Protein AF-A0AAE9HZ32-F1 (afdb_monomer)

Structure (mmCIF, N/CA/C/O backbone):
data_AF-A0AAE9HZ32-F1
#
_entry.id   AF-A0AAE9HZ32-F1
#
loop_
_atom_site.group_PDB
_atom_site.id
_atom_site.type_symbol
_atom_site.label_atom_id
_atom_site.label_alt_id
_atom_site.label_comp_id
_atom_site.label_asym_id
_atom_site.label_entity_id
_atom_site.label_seq_id
_atom_site.pdbx_PDB_ins_code
_atom_site.Cartn_x
_atom_site.Cartn_y
_atom_site.Cartn_z
_atom_site.occupancy
_atom_site.B_iso_or_equiv
_atom_site.auth_seq_id
_atom_site.auth_comp_id
_atom_site.auth_asym_id
_atom_site.auth_atom_id
_atom_site.pdbx_PDB_model_num
ATOM 1 N N . MET A 1 1 ? -18.022 -11.384 15.212 1.00 43.41 1 MET A N 1
ATOM 2 C CA . MET A 1 1 ? -16.548 -11.307 15.170 1.00 43.41 1 MET A CA 1
ATOM 3 C C . MET A 1 1 ? -16.223 -10.226 14.158 1.00 43.41 1 MET A C 1
ATOM 5 O O . MET A 1 1 ? -16.641 -10.398 13.023 1.00 43.41 1 MET A O 1
ATOM 9 N N . SER A 1 2 ? -15.633 -9.099 14.576 1.00 53.28 2 SER A N 1
ATOM 10 C CA . SER A 1 2 ? -15.138 -8.086 13.627 1.00 53.28 2 SER A CA 1
ATOM 11 C C . SER A 1 2 ? -13.941 -8.696 12.901 1.00 53.28 2 SER A C 1
ATOM 13 O O . SER A 1 2 ? -13.086 -9.323 13.534 1.00 53.28 2 SER A O 1
ATOM 15 N N . ASN A 1 3 ? -13.953 -8.625 11.575 1.00 69.81 3 ASN A N 1
ATOM 16 C CA . ASN A 1 3 ? -12.847 -9.086 10.764 1.00 69.81 3 ASN A CA 1
ATOM 17 C C . ASN A 1 3 ? -11.819 -7.952 10.756 1.00 69.81 3 ASN A C 1
ATOM 19 O O . ASN A 1 3 ? -12.140 -6.848 10.334 1.00 69.81 3 ASN A O 1
ATOM 23 N N . LEU A 1 4 ? -10.586 -8.205 11.203 1.00 71.00 4 LEU A N 1
ATOM 24 C CA . LEU A 1 4 ? -9.511 -7.195 11.246 1.00 71.00 4 LEU A CA 1
ATOM 25 C C . LEU A 1 4 ? -9.318 -6.483 9.887 1.00 71.00 4 LEU A C 1
ATOM 27 O O . LEU A 1 4 ? -8.843 -5.355 9.816 1.00 71.00 4 LEU A O 1
ATOM 31 N N . LEU A 1 5 ? -9.679 -7.153 8.792 1.00 78.00 5 LEU A N 1
ATOM 32 C CA . LEU A 1 5 ? -9.573 -6.634 7.431 1.00 78.00 5 LEU A CA 1
ATOM 33 C C . LEU A 1 5 ? -10.698 -5.669 7.035 1.00 78.00 5 LEU A C 1
ATOM 35 O O . LEU A 1 5 ? -10.491 -4.905 6.097 1.00 78.00 5 LEU A O 1
ATOM 39 N N . ASP A 1 6 ? -11.837 -5.681 7.731 1.00 81.56 6 ASP A N 1
ATOM 40 C CA . ASP A 1 6 ? -12.978 -4.810 7.415 1.00 81.56 6 ASP A CA 1
ATOM 41 C C . ASP A 1 6 ? -12.707 -3.359 7.846 1.00 81.56 6 ASP A C 1
ATOM 43 O O . ASP A 1 6 ? -13.131 -2.429 7.167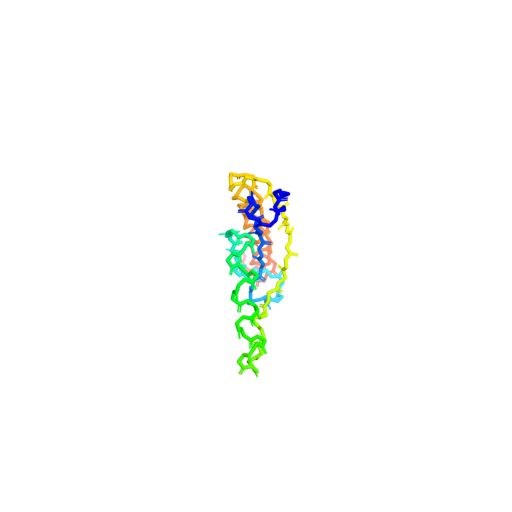 1.00 81.56 6 ASP A O 1
ATOM 47 N N . ASP A 1 7 ? -11.932 -3.174 8.922 1.00 88.25 7 ASP A N 1
ATOM 48 C CA . ASP A 1 7 ? -11.643 -1.865 9.524 1.00 88.25 7 ASP A CA 1
ATOM 49 C C . ASP A 1 7 ? -10.161 -1.449 9.397 1.00 88.25 7 ASP A C 1
ATOM 51 O O . ASP A 1 7 ? -9.713 -0.526 10.074 1.00 88.25 7 ASP A O 1
ATOM 55 N N . SER A 1 8 ? -9.368 -2.122 8.556 1.00 95.75 8 SER A N 1
ATOM 56 C CA . SER A 1 8 ? -7.942 -1.802 8.381 1.00 95.75 8 SER A CA 1
ATOM 57 C C . SER A 1 8 ? -7.609 -1.217 7.015 1.00 95.75 8 SER A C 1
ATOM 59 O O . SER A 1 8 ? -8.337 -1.360 6.033 1.00 95.75 8 SER A O 1
ATOM 61 N N . TRP A 1 9 ? -6.449 -0.573 6.969 1.00 97.62 9 TRP A N 1
ATOM 62 C CA . TRP A 1 9 ? -5.887 0.106 5.817 1.00 97.62 9 TRP A CA 1
ATOM 63 C C . TRP A 1 9 ? -4.532 -0.485 5.470 1.00 97.62 9 TRP A C 1
ATOM 65 O O . TRP A 1 9 ? -3.685 -0.689 6.341 1.00 97.62 9 TRP A O 1
ATOM 75 N N . VAL A 1 10 ? -4.305 -0.719 4.186 1.00 97.25 10 VAL A N 1
ATOM 76 C CA . VAL A 1 10 ? -3.050 -1.247 3.667 1.00 97.25 10 VAL A CA 1
ATOM 77 C C . VAL A 1 10 ? -2.271 -0.139 2.973 1.00 97.25 10 VAL A C 1
ATOM 79 O O . VAL A 1 10 ? -2.837 0.717 2.292 1.00 97.25 10 VAL A O 1
ATOM 82 N N . VAL A 1 11 ? -0.952 -0.167 3.138 1.00 97.94 11 VAL A N 1
ATOM 83 C CA . VAL A 1 11 ? -0.026 0.617 2.320 1.00 97.94 11 VAL A CA 1
ATOM 84 C C . VAL A 1 11 ? 0.748 -0.355 1.451 1.00 97.94 11 VAL A C 1
ATOM 86 O O . VAL A 1 11 ? 1.375 -1.286 1.967 1.00 97.94 11 VAL A O 1
ATOM 89 N N . ALA A 1 12 ? 0.721 -0.144 0.140 1.00 96.81 12 ALA A N 1
ATOM 90 C CA . ALA A 1 12 ? 1.424 -0.985 -0.816 1.00 96.81 12 ALA A CA 1
ATOM 91 C C . ALA A 1 12 ? 2.278 -0.149 -1.774 1.00 96.81 12 ALA A C 1
ATOM 93 O O . ALA A 1 12 ? 2.025 1.036 -2.001 1.00 96.81 12 ALA A O 1
ATOM 94 N N . ILE A 1 13 ? 3.316 -0.780 -2.320 1.00 95.62 13 ILE A N 1
ATOM 95 C CA . ILE A 1 13 ? 4.147 -0.216 -3.383 1.00 95.62 13 ILE A CA 1
ATOM 96 C C . ILE A 1 13 ? 3.959 -1.007 -4.673 1.00 95.62 13 ILE A C 1
ATOM 98 O O . ILE A 1 13 ? 3.988 -2.235 -4.644 1.00 95.62 13 ILE A O 1
ATOM 102 N N . SER A 1 14 ? 3.808 -0.318 -5.800 1.00 94.38 14 SER A N 1
ATOM 103 C CA . SER A 1 14 ? 3.720 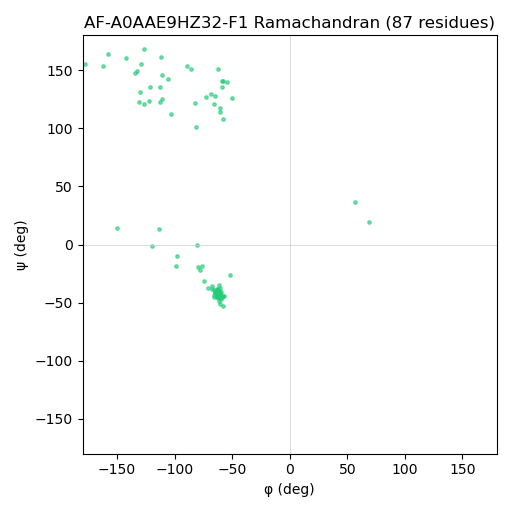-0.929 -7.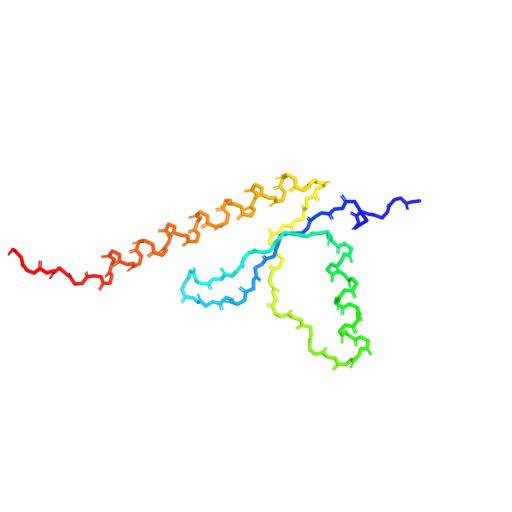133 1.00 94.38 14 SER A CA 1
ATOM 104 C C . SER A 1 14 ? 4.745 -0.321 -8.088 1.00 94.38 14 SER A C 1
ATOM 106 O O . SER A 1 14 ? 5.376 0.698 -7.786 1.00 94.38 14 SER A O 1
ATOM 108 N N . ASP A 1 15 ? 4.925 -0.966 -9.243 1.00 91.94 15 ASP A N 1
ATOM 109 C CA . ASP A 1 15 ? 5.765 -0.471 -10.343 1.00 91.94 15 ASP A CA 1
ATOM 110 C C . ASP A 1 15 ? 7.217 -0.191 -9.929 1.00 91.94 15 ASP A C 1
ATOM 112 O O . ASP A 1 15 ? 7.841 0.771 -10.384 1.00 91.94 15 ASP A O 1
ATOM 116 N N . TYR A 1 16 ? 7.753 -1.027 -9.032 1.00 89.31 16 TYR A N 1
ATOM 117 C CA . TYR A 1 16 ? 9.096 -0.846 -8.497 1.00 89.31 16 TYR A CA 1
ATOM 118 C C . TYR A 1 16 ? 10.171 -1.015 -9.575 1.00 89.31 16 TYR A C 1
ATOM 120 O O . TYR A 1 16 ? 10.337 -2.079 -10.170 1.00 89.31 16 TYR A O 1
ATOM 128 N N . GLN A 1 17 ? 10.948 0.043 -9.767 1.00 86.62 17 GLN A N 1
ATOM 129 C CA . GLN A 1 17 ? 12.147 0.112 -10.581 1.00 86.62 17 GLN A CA 1
ATOM 130 C C . GLN A 1 17 ? 13.272 0.673 -9.710 1.00 86.62 17 GLN A C 1
ATOM 132 O O . GLN A 1 17 ? 13.187 1.774 -9.154 1.00 86.62 17 GLN A O 1
ATOM 137 N N . SER A 1 18 ? 14.330 -0.125 -9.576 1.00 79.44 18 SER A N 1
ATOM 138 C CA . SER A 1 18 ? 15.486 0.226 -8.759 1.00 79.44 18 SER A CA 1
ATOM 139 C C . SER A 1 18 ? 16.125 1.543 -9.233 1.00 79.44 18 SER A C 1
ATOM 141 O O . SER A 1 18 ? 16.234 1.754 -10.443 1.00 79.44 18 SER A O 1
ATOM 143 N N . PRO A 1 19 ? 16.586 2.407 -8.310 1.00 78.19 19 PRO A N 1
ATOM 144 C CA . PRO A 1 19 ? 16.579 2.220 -6.852 1.00 78.19 19 PRO A CA 1
ATOM 145 C C . PRO A 1 19 ? 15.413 2.911 -6.124 1.00 78.19 19 PRO A C 1
ATOM 147 O O . PRO A 1 19 ? 15.221 2.675 -4.928 1.00 78.19 19 PRO A O 1
ATOM 150 N N . SER A 1 20 ? 14.650 3.768 -6.804 1.00 81.75 20 SER A N 1
ATOM 151 C CA . SER A 1 20 ? 13.741 4.724 -6.152 1.00 81.75 20 SER A CA 1
ATOM 152 C C . SER A 1 20 ? 12.499 5.085 -6.973 1.00 81.75 20 SER A C 1
ATOM 154 O O . SER A 1 20 ? 11.797 6.029 -6.627 1.00 81.75 20 SER A O 1
ATOM 156 N N . ARG A 1 21 ? 12.161 4.355 -8.040 1.00 87.69 21 ARG A N 1
ATOM 157 C CA . ARG A 1 21 ? 10.929 4.617 -8.796 1.00 87.69 21 ARG A CA 1
ATOM 158 C C . ARG A 1 21 ? 9.874 3.580 -8.437 1.00 87.69 21 ARG A C 1
ATOM 160 O O . ARG A 1 21 ? 10.038 2.412 -8.735 1.00 87.69 21 ARG A O 1
ATOM 167 N N . PHE A 1 22 ? 8.812 4.009 -7.767 1.00 93.00 22 PHE A N 1
ATOM 168 C CA . PHE A 1 22 ? 7.658 3.177 -7.412 1.00 93.00 22 PHE A CA 1
ATOM 169 C C . PHE A 1 22 ? 6.464 4.066 -7.055 1.00 93.00 22 PHE A C 1
ATOM 171 O O . PHE A 1 22 ? 6.648 5.209 -6.611 1.00 93.00 22 PHE A O 1
ATOM 178 N N . ALA A 1 23 ? 5.249 3.551 -7.228 1.00 93.69 23 ALA A N 1
ATOM 179 C CA . ALA A 1 23 ? 4.029 4.179 -6.732 1.00 93.69 23 ALA A CA 1
ATOM 180 C C . ALA A 1 23 ? 3.730 3.706 -5.303 1.00 93.69 23 ALA A C 1
ATOM 182 O O . ALA A 1 23 ? 4.161 2.630 -4.899 1.00 93.69 23 ALA A O 1
ATOM 183 N N . VAL A 1 24 ? 3.019 4.532 -4.533 1.00 95.81 24 VAL A N 1
ATOM 184 C CA . VAL A 1 24 ? 2.562 4.209 -3.175 1.00 95.81 24 VAL A CA 1
ATOM 185 C C . VAL A 1 24 ? 1.046 4.335 -3.164 1.00 95.81 24 VAL A C 1
ATOM 187 O O . VAL A 1 24 ? 0.533 5.406 -3.491 1.00 95.81 24 VAL A O 1
ATOM 190 N N . SER A 1 25 ? 0.348 3.271 -2.787 1.00 96.25 25 SER A N 1
ATOM 191 C CA . SER A 1 25 ? -1.103 3.252 -2.608 1.00 96.25 25 SER A CA 1
ATOM 192 C C . SER A 1 25 ? -1.460 3.112 -1.130 1.00 96.25 25 SER A C 1
ATOM 194 O O . SER A 1 25 ? -0.743 2.471 -0.361 1.00 96.25 25 SER A O 1
ATOM 196 N N . VAL A 1 26 ? -2.567 3.745 -0.744 1.00 97.75 26 VAL A N 1
ATOM 197 C CA . VAL A 1 26 ? -3.196 3.615 0.574 1.00 97.75 26 VAL A CA 1
ATOM 198 C C . VAL A 1 26 ? -4.671 3.352 0.339 1.00 97.75 26 VAL A C 1
ATOM 200 O O . VAL A 1 26 ? -5.322 4.146 -0.341 1.00 97.75 26 VAL A O 1
ATOM 203 N N . GLU A 1 27 ? -5.184 2.247 0.861 1.00 96.50 27 GLU A N 1
ATOM 204 C CA . GLU A 1 27 ? -6.564 1.826 0.613 1.00 96.50 27 GLU A CA 1
ATOM 205 C C . GLU A 1 27 ? -7.092 0.884 1.700 1.00 96.50 27 GLU A C 1
ATOM 207 O O . GLU A 1 27 ? -6.289 0.327 2.456 1.00 96.50 27 GLU A O 1
ATOM 212 N N . PRO A 1 28 ? -8.418 0.680 1.795 1.00 96.56 28 PRO A N 1
ATOM 213 C CA . PRO A 1 28 ? -8.985 -0.313 2.696 1.00 96.56 28 PRO A CA 1
ATOM 214 C C . PRO A 1 28 ? -8.464 -1.718 2.374 1.00 96.56 28 PRO A C 1
ATOM 216 O O . PRO A 1 28 ? -8.430 -2.145 1.215 1.00 96.56 28 PRO A O 1
ATOM 219 N N . SER A 1 29 ? -8.084 -2.468 3.406 1.00 95.31 29 SER A N 1
ATOM 220 C CA . SER A 1 29 ? -7.553 -3.828 3.264 1.00 95.31 29 SER A CA 1
ATOM 221 C C . SER A 1 29 ? -8.558 -4.766 2.601 1.00 95.31 29 SER A C 1
ATOM 223 O O . SER A 1 29 ? -8.177 -5.613 1.787 1.00 95.31 29 SER A O 1
ATOM 225 N N . PHE A 1 30 ? -9.845 -4.600 2.921 1.00 94.25 30 PHE A N 1
ATOM 226 C CA . PHE A 1 30 ? -10.922 -5.382 2.328 1.00 94.25 30 PHE A CA 1
ATOM 227 C C . PHE A 1 30 ? -11.024 -5.170 0.813 1.00 94.25 30 PHE A C 1
ATOM 229 O O . PHE A 1 30 ? -11.142 -6.145 0.074 1.00 94.25 30 PHE A O 1
ATOM 236 N N . ASP A 1 31 ? -10.885 -3.934 0.331 1.00 93.38 31 ASP A N 1
ATOM 237 C CA . ASP A 1 31 ? -10.944 -3.625 -1.102 1.00 93.38 31 ASP A CA 1
ATOM 238 C C . ASP A 1 31 ? -9.777 -4.267 -1.861 1.00 93.38 31 ASP A C 1
ATOM 240 O O . ASP A 1 31 ? -9.963 -4.838 -2.940 1.00 93.38 31 ASP A O 1
ATOM 244 N N . MET A 1 32 ? -8.570 -4.233 -1.282 1.00 92.94 32 MET A N 1
ATOM 245 C CA . MET A 1 32 ? -7.416 -4.930 -1.854 1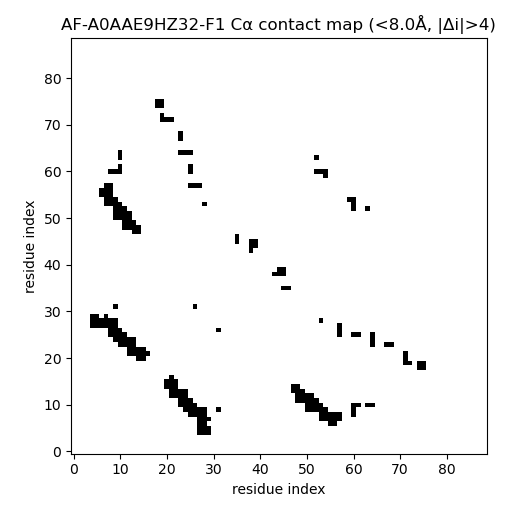.00 92.94 32 MET A CA 1
ATOM 246 C C . MET A 1 32 ? -7.643 -6.443 -1.902 1.00 92.94 32 MET A C 1
ATOM 248 O O . MET A 1 32 ? -7.405 -7.071 -2.936 1.00 92.94 32 MET A O 1
ATOM 252 N N . LEU A 1 33 ? -8.158 -7.029 -0.817 1.00 91.94 33 LEU A N 1
ATOM 253 C CA . LEU A 1 33 ? -8.470 -8.454 -0.764 1.00 91.94 33 LEU A CA 1
ATOM 254 C C . LEU A 1 33 ? -9.522 -8.843 -1.811 1.00 91.94 33 LEU A C 1
ATOM 256 O O . LEU A 1 33 ? -9.321 -9.824 -2.525 1.00 91.94 33 LEU A O 1
ATOM 260 N N . GLN A 1 34 ? -10.605 -8.075 -1.938 1.00 92.25 34 GLN A N 1
ATOM 261 C CA . GLN A 1 34 ? -11.665 -8.323 -2.916 1.00 92.25 34 GLN A CA 1
ATOM 262 C C . GLN A 1 34 ? -11.128 -8.302 -4.348 1.00 92.25 34 GLN A C 1
ATOM 264 O O . GLN A 1 34 ? -11.383 -9.233 -5.111 1.00 92.25 34 GLN A O 1
ATOM 269 N N . ARG A 1 35 ? -10.316 -7.299 -4.711 1.00 91.12 35 ARG A N 1
ATOM 270 C CA . ARG A 1 35 ? -9.698 -7.248 -6.047 1.00 91.12 35 ARG A CA 1
ATOM 271 C C . ARG A 1 35 ? -8.745 -8.416 -6.299 1.00 91.12 35 ARG A C 1
ATOM 273 O O . ARG A 1 35 ? -8.737 -8.954 -7.403 1.00 91.12 35 ARG A O 1
ATOM 280 N N . ASN A 1 36 ? -7.973 -8.839 -5.298 1.00 91.25 36 ASN A N 1
ATOM 281 C CA . ASN A 1 36 ? -7.091 -10.002 -5.430 1.00 91.25 36 ASN A CA 1
ATOM 282 C C . ASN A 1 36 ? -7.870 -11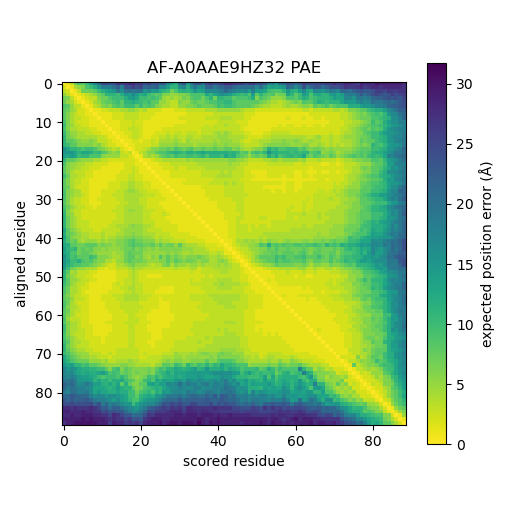.302 -5.628 1.00 91.25 36 ASN A C 1
ATOM 284 O O . ASN A 1 36 ? -7.504 -12.117 -6.472 1.00 91.25 36 ASN A O 1
ATOM 288 N N . LEU A 1 37 ? -8.931 -11.504 -4.841 1.00 91.81 37 LEU A N 1
ATOM 289 C CA . LEU A 1 37 ? -9.791 -12.680 -4.940 1.00 91.81 37 LEU A CA 1
ATOM 290 C C . LEU A 1 37 ? -10.510 -12.726 -6.287 1.00 91.81 37 LEU A C 1
ATOM 292 O O . LEU A 1 37 ? -10.592 -13.800 -6.881 1.00 91.81 37 LEU A O 1
ATOM 296 N N . ALA A 1 38 ? -10.974 -11.579 -6.787 1.00 91.50 38 ALA A N 1
ATOM 297 C CA . ALA A 1 38 ? -11.548 -11.468 -8.123 1.00 91.50 38 ALA A CA 1
ATOM 298 C C . ALA A 1 38 ? -10.521 -11.858 -9.198 1.00 91.50 38 ALA A C 1
ATOM 300 O O . ALA A 1 38 ? -10.783 -12.766 -9.979 1.00 91.50 38 ALA A O 1
ATOM 301 N N . ALA A 1 39 ? -9.312 -11.280 -9.167 1.00 90.38 39 ALA A N 1
ATOM 302 C CA . ALA A 1 39 ? -8.253 -11.615 -10.122 1.00 90.38 39 ALA A CA 1
ATOM 303 C C . ALA A 1 39 ? -7.900 -13.113 -10.108 1.00 90.38 39 ALA A C 1
ATOM 305 O O . ALA A 1 39 ? -7.799 -13.732 -11.164 1.00 90.38 39 ALA A O 1
ATOM 306 N N . LEU A 1 40 ? -7.775 -13.711 -8.918 1.00 90.81 40 LEU A N 1
ATOM 307 C CA . LEU A 1 40 ? -7.532 -15.148 -8.761 1.00 90.81 40 LEU A CA 1
ATOM 308 C C . LEU A 1 40 ? -8.680 -15.998 -9.318 1.00 90.81 40 LEU A C 1
ATOM 310 O O . LEU A 1 40 ? -8.426 -17.001 -9.982 1.00 90.81 40 LEU A O 1
ATOM 314 N N . SER A 1 41 ? -9.927 -15.606 -9.053 1.00 92.69 41 SER A N 1
ATOM 315 C CA . SER A 1 41 ? -11.120 -16.330 -9.513 1.00 92.69 41 SER A CA 1
ATOM 316 C C . SER A 1 41 ? -11.275 -16.272 -11.033 1.00 92.69 41 SER A C 1
ATOM 318 O O . SER A 1 41 ? -11.662 -17.264 -11.647 1.00 92.69 41 SER A O 1
ATOM 320 N N . ASP A 1 42 ? -10.900 -15.146 -11.637 1.00 93.88 42 ASP A N 1
ATOM 321 C CA . ASP A 1 42 ? -10.934 -14.925 -13.085 1.00 93.88 42 ASP A CA 1
ATOM 322 C C . ASP A 1 42 ? -9.725 -15.547 -13.815 1.00 93.88 42 ASP A C 1
ATOM 324 O O . ASP A 1 42 ? -9.614 -15.453 -15.039 1.00 93.88 42 ASP A O 1
ATOM 328 N N . GLY A 1 43 ? -8.798 -16.185 -13.086 1.00 91.12 43 GLY A N 1
ATOM 329 C CA . GLY A 1 43 ? -7.578 -16.770 -13.650 1.00 91.12 43 GLY A CA 1
ATOM 330 C C . GLY A 1 43 ? -6.572 -15.730 -14.155 1.00 91.12 43 GLY A C 1
ATOM 331 O O . GLY A 1 43 ? -5.706 -16.048 -14.973 1.00 91.12 43 GLY A O 1
ATOM 332 N N . LEU A 1 44 ? -6.687 -14.486 -13.689 1.00 88.94 44 LEU A N 1
ATOM 333 C CA . LEU A 1 44 ? -5.780 -13.395 -14.016 1.00 88.94 44 LEU A CA 1
ATOM 334 C C . LEU A 1 44 ? -4.567 -13.410 -13.083 1.00 88.94 44 LEU A C 1
ATOM 336 O O . LEU A 1 44 ? -4.637 -13.811 -11.920 1.00 88.94 44 LEU A O 1
ATOM 340 N N . ALA A 1 45 ? -3.437 -12.922 -13.591 1.00 82.69 45 ALA A N 1
ATOM 341 C CA . ALA A 1 45 ? -2.293 -12.651 -12.735 1.00 82.69 45 ALA A CA 1
ATOM 342 C C . ALA A 1 45 ? -2.665 -11.531 -11.743 1.00 82.69 45 ALA A C 1
ATOM 344 O O . ALA A 1 45 ? -3.143 -10.478 -12.180 1.00 82.69 45 ALA A O 1
ATOM 345 N N . PRO A 1 46 ? -2.461 -11.724 -10.428 1.00 78.00 46 PRO A N 1
ATOM 346 C CA . PRO A 1 46 ? -2.701 -10.664 -9.465 1.00 78.00 46 PRO A CA 1
ATOM 347 C C . PRO A 1 46 ? -1.759 -9.478 -9.737 1.00 78.00 46 PRO A C 1
ATOM 349 O O . PRO A 1 46 ? -0.647 -9.674 -10.244 1.00 78.00 46 PRO A O 1
ATOM 352 N N . PRO A 1 47 ? -2.170 -8.243 -9.403 1.00 78.81 47 PRO A N 1
ATOM 353 C CA . PRO A 1 47 ? -1.321 -7.076 -9.593 1.00 78.81 47 PRO A CA 1
ATOM 354 C C . PRO A 1 47 ? -0.000 -7.219 -8.823 1.00 78.81 47 PRO A C 1
ATOM 356 O O . PRO A 1 47 ? 0.027 -7.707 -7.694 1.00 78.81 47 PRO A O 1
ATOM 359 N N . HIS A 1 48 ? 1.103 -6.777 -9.428 1.00 86.81 48 HIS A N 1
ATOM 360 C CA . HIS A 1 48 ? 2.418 -6.824 -8.793 1.00 86.81 48 HIS A CA 1
ATOM 361 C C . HIS A 1 48 ? 2.581 -5.632 -7.846 1.00 86.81 48 HIS A C 1
ATOM 363 O O . HIS A 1 48 ? 2.877 -4.514 -8.275 1.00 86.81 48 HIS A O 1
ATOM 369 N N . TYR A 1 49 ? 2.418 -5.877 -6.552 1.00 92.75 49 TYR A N 1
ATOM 370 C CA . TYR A 1 49 ? 2.724 -4.913 -5.503 1.00 92.75 49 TYR A CA 1
ATOM 371 C C . TYR A 1 49 ? 3.327 -5.607 -4.281 1.00 92.75 49 TYR A C 1
ATOM 373 O O . TYR A 1 49 ? 3.160 -6.809 -4.072 1.00 92.75 49 TYR A O 1
ATOM 381 N N . THR A 1 50 ? 4.005 -4.825 -3.447 1.00 93.38 50 THR A N 1
ATOM 382 C CA . THR A 1 50 ? 4.511 -5.260 -2.144 1.00 93.38 50 THR A CA 1
ATOM 383 C C . THR A 1 50 ? 3.748 -4.525 -1.056 1.00 93.38 50 THR A C 1
ATOM 385 O O . THR A 1 50 ? 3.751 -3.295 -1.020 1.00 93.38 50 THR A O 1
ATOM 388 N N . VAL A 1 51 ? 3.110 -5.265 -0.150 1.00 94.88 51 VAL A N 1
ATOM 389 C CA . VAL A 1 51 ? 2.506 -4.690 1.058 1.00 94.88 51 VAL A CA 1
ATOM 390 C C . VAL A 1 51 ? 3.613 -4.299 2.027 1.00 94.88 51 VAL A C 1
ATOM 392 O O . VAL A 1 51 ? 4.468 -5.116 2.364 1.00 94.88 51 VAL A O 1
ATOM 395 N N . VAL A 1 52 ? 3.594 -3.048 2.474 1.00 95.44 52 VAL A N 1
ATOM 396 C CA . VAL A 1 52 ? 4.629 -2.455 3.338 1.00 95.44 52 VAL A CA 1
ATOM 397 C C . VAL A 1 52 ? 4.079 -1.972 4.679 1.00 95.44 52 VAL A C 1
ATOM 399 O O . VAL A 1 52 ? 4.839 -1.474 5.507 1.00 95.44 52 VAL A O 1
ATOM 402 N N . GLY A 1 53 ? 2.774 -2.112 4.910 1.00 95.81 53 GLY A N 1
ATOM 403 C CA . GLY A 1 53 ? 2.164 -1.866 6.210 1.00 95.81 53 GLY A CA 1
ATOM 404 C C . GLY A 1 53 ? 0.662 -2.140 6.224 1.00 95.81 53 GLY A C 1
ATOM 405 O O . GLY A 1 53 ? 0.002 -2.077 5.187 1.00 95.81 53 GLY A O 1
ATOM 406 N N . LEU A 1 54 ? 0.156 -2.435 7.420 1.00 96.75 54 LEU A N 1
ATOM 407 C CA . LEU A 1 54 ? -1.255 -2.614 7.747 1.00 96.75 54 LEU A CA 1
ATOM 408 C C . LEU A 1 54 ? -1.557 -1.753 8.977 1.00 96.75 54 LEU A C 1
ATOM 410 O O . LEU A 1 54 ? -0.811 -1.808 9.954 1.00 96.75 54 LEU A O 1
ATOM 414 N N . PHE A 1 55 ? -2.622 -0.963 8.923 1.00 96.69 55 PHE A N 1
ATOM 415 C CA . PHE A 1 55 ? -2.936 0.059 9.916 1.00 96.69 55 PHE A CA 1
ATOM 416 C C . PHE A 1 55 ? -4.409 -0.001 10.307 1.00 96.69 55 PHE A C 1
ATOM 418 O O . PHE A 1 55 ? -5.262 -0.305 9.481 1.00 96.69 55 PHE A O 1
ATOM 425 N N . GLU A 1 56 ? -4.713 0.328 11.558 1.00 95.19 56 GLU A N 1
ATOM 426 C CA . GLU A 1 56 ? -6.092 0.396 12.064 1.00 95.19 56 GLU A CA 1
ATOM 427 C C . GLU A 1 56 ? -6.828 1.662 11.600 1.00 95.19 56 GLU A C 1
ATOM 429 O O . GLU A 1 56 ? -8.050 1.727 11.655 1.00 95.19 56 GLU A O 1
ATOM 434 N N . THR A 1 57 ? -6.102 2.689 11.149 1.00 95.62 57 THR A N 1
ATOM 435 C CA . THR A 1 57 ? -6.690 3.957 10.705 1.00 95.62 57 THR A CA 1
ATOM 436 C C . THR A 1 57 ? -6.114 4.409 9.371 1.00 95.62 57 THR A C 1
ATOM 438 O O . THR A 1 57 ? -4.941 4.182 9.058 1.00 95.62 57 THR A O 1
ATOM 441 N N . GLU A 1 58 ? -6.945 5.108 8.597 1.00 96.81 58 GLU A N 1
ATOM 442 C CA . GLU A 1 58 ? -6.540 5.723 7.332 1.00 96.81 58 GLU A CA 1
ATOM 443 C C . GLU A 1 58 ? -5.414 6.739 7.538 1.00 96.81 58 GLU A C 1
ATOM 445 O O . GLU A 1 58 ? -4.474 6.803 6.749 1.00 96.81 58 GLU A O 1
ATOM 450 N N . GLU A 1 59 ? -5.494 7.528 8.610 1.00 97.94 59 GLU A N 1
ATOM 451 C CA . GLU A 1 59 ? -4.519 8.571 8.922 1.00 97.94 59 GLU A CA 1
ATOM 452 C C . GLU A 1 59 ? -3.122 7.983 9.142 1.00 97.94 59 GLU A C 1
ATOM 454 O O . GLU A 1 59 ? -2.171 8.413 8.490 1.00 97.94 59 GLU A O 1
ATOM 459 N N . ALA A 1 60 ? -3.002 6.926 9.954 1.00 97.50 60 ALA A N 1
ATOM 460 C CA . ALA A 1 60 ? -1.722 6.261 10.187 1.00 97.50 60 ALA A CA 1
ATOM 461 C C . ALA A 1 60 ? -1.152 5.640 8.898 1.00 97.50 60 ALA A C 1
ATOM 463 O O . ALA A 1 60 ? 0.048 5.745 8.628 1.00 97.50 60 ALA A O 1
ATOM 464 N N . ALA A 1 61 ? -2.012 5.052 8.060 1.00 98.00 61 ALA A N 1
ATOM 465 C CA . ALA A 1 61 ? -1.607 4.520 6.762 1.00 98.00 61 ALA A CA 1
ATOM 466 C C . ALA A 1 61 ? -1.129 5.625 5.807 1.00 98.00 61 ALA A C 1
ATOM 468 O O . ALA A 1 61 ? -0.111 5.474 5.128 1.00 98.00 61 ALA A O 1
ATOM 469 N N . ARG A 1 62 ? -1.825 6.768 5.767 1.00 98.06 62 ARG A N 1
ATOM 470 C CA . ARG A 1 62 ? -1.433 7.934 4.962 1.00 98.06 62 ARG A CA 1
ATOM 471 C C . ARG A 1 62 ? -0.127 8.544 5.451 1.00 98.06 62 ARG A C 1
ATOM 473 O O . ARG A 1 62 ? 0.697 8.921 4.619 1.00 98.06 62 ARG A O 1
ATOM 480 N N . ASP A 1 63 ? 0.098 8.609 6.756 1.00 98.06 63 ASP A N 1
ATOM 481 C CA . ASP A 1 63 ? 1.354 9.084 7.342 1.00 98.06 63 ASP A CA 1
ATOM 482 C C . ASP A 1 63 ? 2.526 8.192 6.952 1.00 98.06 63 ASP A C 1
ATOM 484 O O . ASP A 1 63 ? 3.559 8.686 6.488 1.00 98.06 63 ASP A O 1
ATOM 488 N N . TRP A 1 64 ? 2.337 6.875 7.031 1.00 97.88 64 TRP A N 1
ATOM 489 C CA . TRP A 1 64 ? 3.325 5.914 6.558 1.00 97.88 64 TRP A CA 1
ATOM 490 C C . TRP A 1 64 ? 3.569 6.026 5.050 1.00 97.88 64 TRP A C 1
ATOM 492 O O . TRP A 1 64 ? 4.716 6.073 4.602 1.00 97.88 64 TRP A O 1
ATOM 502 N N . GLY A 1 65 ? 2.504 6.159 4.257 1.00 97.38 65 GLY A N 1
ATOM 503 C CA . GLY A 1 65 ? 2.596 6.379 2.817 1.00 97.38 65 GLY A CA 1
ATOM 504 C C . GLY A 1 65 ? 3.393 7.641 2.472 1.00 97.38 65 GLY A C 1
ATOM 505 O O . GLY A 1 65 ? 4.282 7.596 1.619 1.00 97.38 65 GLY A O 1
ATOM 506 N N . ARG A 1 66 ? 3.149 8.753 3.180 1.00 97.12 66 ARG A N 1
ATOM 507 C CA . ARG A 1 66 ? 3.927 9.997 3.049 1.00 97.12 66 ARG A CA 1
ATOM 508 C C . ARG A 1 66 ? 5.388 9.791 3.435 1.00 97.12 66 ARG A C 1
ATOM 510 O O . ARG A 1 66 ? 6.269 10.242 2.708 1.00 97.12 66 ARG A O 1
ATOM 517 N N . HIS A 1 67 ? 5.663 9.083 4.529 1.00 95.38 67 HIS A N 1
ATOM 518 C CA . HIS A 1 67 ? 7.029 8.776 4.953 1.00 95.38 67 HIS A CA 1
ATOM 519 C C . HIS A 1 67 ? 7.801 7.994 3.877 1.00 95.38 67 HIS A C 1
ATOM 521 O O . HIS A 1 67 ? 8.921 8.364 3.518 1.00 95.38 67 HIS A O 1
ATOM 527 N N . ILE A 1 68 ? 7.174 6.973 3.289 1.00 94.19 68 ILE A N 1
ATOM 528 C CA . ILE A 1 68 ? 7.749 6.197 2.186 1.00 94.19 68 I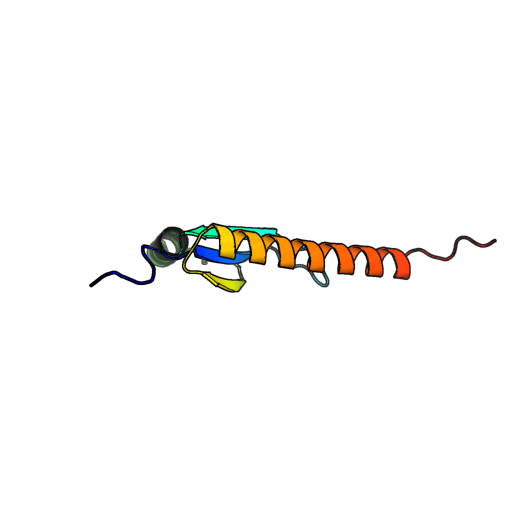LE A CA 1
ATOM 529 C C . ILE A 1 68 ? 8.009 7.074 0.956 1.00 94.19 68 ILE A C 1
ATOM 531 O O . ILE A 1 68 ? 9.079 6.980 0.350 1.00 94.19 68 ILE A O 1
ATOM 535 N N . GLN A 1 69 ? 7.068 7.948 0.589 1.00 92.44 69 GLN A N 1
ATOM 536 C CA . GLN A 1 69 ? 7.255 8.880 -0.527 1.00 92.44 69 GLN A CA 1
ATOM 537 C C . GLN A 1 69 ? 8.419 9.848 -0.275 1.00 92.44 69 GLN A C 1
ATOM 539 O O . GLN A 1 69 ? 9.205 10.103 -1.184 1.00 92.44 69 GLN A O 1
ATOM 544 N N . THR A 1 70 ? 8.588 10.334 0.955 1.00 92.38 70 THR A N 1
ATOM 545 C CA . THR A 1 70 ? 9.734 11.172 1.332 1.00 92.38 70 THR A CA 1
ATOM 546 C C . THR A 1 70 ? 11.053 10.411 1.201 1.00 92.38 70 THR A C 1
ATOM 548 O O . THR A 1 70 ? 11.996 10.931 0.608 1.00 92.38 70 THR A O 1
ATOM 551 N N . MET A 1 71 ? 11.124 9.161 1.677 1.00 89.06 71 MET A N 1
ATOM 552 C CA . MET A 1 71 ? 12.320 8.320 1.512 1.00 89.06 71 MET A CA 1
ATOM 553 C C . MET A 1 71 ? 12.654 8.074 0.037 1.00 89.06 71 MET A C 1
ATOM 555 O O . MET A 1 71 ? 13.823 8.112 -0.351 1.00 89.06 71 MET A O 1
ATOM 559 N N . ARG A 1 72 ? 11.628 7.830 -0.786 1.00 88.06 72 ARG A N 1
ATOM 560 C CA . ARG A 1 72 ? 11.756 7.663 -2.235 1.00 88.06 72 ARG A CA 1
ATOM 561 C C . ARG A 1 72 ? 12.397 8.890 -2.875 1.00 88.06 72 ARG A C 1
ATOM 563 O O . ARG A 1 72 ? 13.392 8.759 -3.583 1.00 88.06 72 ARG A O 1
ATOM 570 N N . ASN A 1 73 ? 11.829 10.062 -2.601 1.00 85.00 73 ASN A N 1
ATOM 571 C CA . ASN A 1 73 ? 12.260 11.320 -3.199 1.00 85.00 73 ASN A CA 1
ATOM 572 C C . ASN A 1 73 ? 13.678 11.686 -2.736 1.00 85.00 73 ASN A C 1
ATOM 574 O O . ASN A 1 73 ? 14.526 11.963 -3.572 1.00 85.00 73 ASN A O 1
ATOM 578 N N . GLY A 1 74 ? 13.990 11.540 -1.442 1.00 82.88 74 GLY A N 1
ATOM 579 C CA . GLY A 1 74 ? 15.341 11.806 -0.938 1.00 82.88 74 GLY A CA 1
ATOM 580 C C . GLY A 1 74 ? 16.416 10.900 -1.555 1.00 82.88 74 GLY A C 1
ATOM 581 O O . GLY A 1 74 ? 17.534 11.344 -1.802 1.00 82.88 74 GLY A O 1
ATOM 582 N N . ARG A 1 75 ? 16.096 9.633 -1.861 1.00 76.44 75 ARG A N 1
ATOM 583 C CA . ARG A 1 75 ? 17.021 8.742 -2.588 1.00 76.44 75 ARG A CA 1
ATOM 584 C C . ARG A 1 75 ? 17.183 9.126 -4.056 1.00 76.44 75 ARG A C 1
ATOM 586 O O . ARG A 1 75 ? 18.287 8.996 -4.575 1.00 76.44 75 ARG A O 1
ATOM 593 N N . ALA A 1 76 ? 16.109 9.566 -4.712 1.00 71.06 76 ALA A N 1
ATOM 594 C CA . ALA A 1 76 ? 16.178 10.076 -6.079 1.00 71.06 76 ALA A CA 1
ATOM 595 C C . ALA A 1 76 ? 17.066 11.329 -6.152 1.00 71.06 76 ALA A C 1
ATOM 597 O O . ALA A 1 76 ? 17.966 11.372 -6.983 1.00 71.06 76 ALA A O 1
ATOM 598 N N . ASP A 1 77 ? 16.915 12.264 -5.210 1.00 71.88 77 ASP A N 1
ATOM 599 C CA . ASP A 1 77 ? 17.732 13.482 -5.140 1.00 71.88 77 ASP A CA 1
ATOM 600 C C . ASP A 1 77 ? 19.227 13.165 -4.957 1.00 71.88 77 ASP A C 1
ATOM 602 O O . ASP A 1 77 ? 20.082 13.743 -5.627 1.00 71.88 77 ASP A O 1
ATOM 606 N N . ILE A 1 78 ? 19.564 12.203 -4.088 1.00 72.69 78 ILE A N 1
ATOM 607 C CA . ILE A 1 78 ? 20.953 1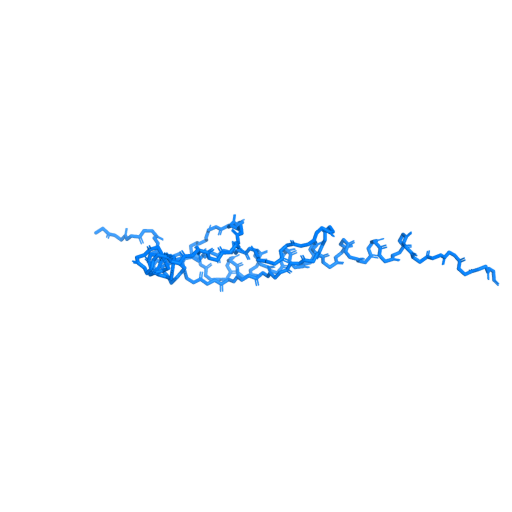1.749 -3.904 1.00 72.69 78 ILE A CA 1
ATOM 608 C C . ILE A 1 78 ? 21.500 11.121 -5.191 1.00 72.69 78 ILE A C 1
ATOM 610 O O . ILE A 1 78 ? 22.648 11.366 -5.558 1.00 72.69 78 ILE A O 1
ATOM 614 N N . GLN A 1 79 ? 20.706 10.308 -5.887 1.00 64.38 79 GLN A N 1
ATOM 615 C CA . GLN A 1 79 ? 21.147 9.680 -7.129 1.00 64.38 79 GLN A CA 1
ATOM 616 C C . GLN A 1 79 ? 21.343 10.705 -8.251 1.00 64.38 79 GLN A C 1
ATOM 618 O O . GLN A 1 79 ? 22.321 10.602 -8.991 1.00 64.38 79 GLN A O 1
ATOM 623 N N . ASP A 1 80 ? 20.480 11.715 -8.341 1.00 65.69 80 ASP A N 1
ATOM 624 C CA . ASP A 1 80 ? 20.647 12.849 -9.250 1.00 65.69 80 ASP A CA 1
ATOM 625 C C . ASP A 1 80 ? 21.943 13.611 -8.946 1.00 65.69 80 ASP A C 1
ATOM 627 O O . ASP A 1 80 ? 22.709 13.912 -9.859 1.00 65.69 80 ASP A O 1
ATOM 631 N N . LEU A 1 81 ? 22.256 13.862 -7.670 1.00 69.69 81 LEU A N 1
ATOM 632 C CA . LEU A 1 81 ? 23.518 14.500 -7.276 1.00 69.69 81 LEU A CA 1
ATOM 633 C C . LEU A 1 81 ? 24.753 13.667 -7.650 1.00 69.69 81 LEU A C 1
ATOM 635 O O . LEU A 1 81 ? 25.761 14.232 -8.061 1.00 69.69 81 LEU A O 1
ATOM 639 N N . LEU A 1 82 ? 24.683 12.339 -7.527 1.00 66.81 82 LEU A N 1
ATOM 640 C CA . LEU A 1 82 ? 25.796 11.437 -7.854 1.00 66.81 82 LEU A CA 1
ATOM 641 C C . LEU A 1 82 ? 25.965 11.191 -9.361 1.00 66.81 82 LEU A C 1
ATOM 643 O O . LEU A 1 82 ? 27.038 10.775 -9.794 1.00 66.81 82 LEU A O 1
ATOM 647 N N . THR A 1 83 ? 24.911 11.396 -10.155 1.00 66.38 83 THR A N 1
ATOM 648 C CA . THR A 1 83 ? 24.924 11.181 -11.613 1.00 66.38 83 THR A CA 1
ATOM 649 C C . THR A 1 83 ? 25.129 12.466 -12.410 1.00 66.38 83 THR A C 1
ATOM 651 O O . THR A 1 83 ? 25.559 12.390 -13.565 1.00 66.38 83 THR A O 1
ATOM 654 N N . ARG A 1 84 ? 24.899 13.645 -11.813 1.00 62.16 84 ARG A N 1
ATOM 655 C CA . ARG A 1 84 ? 25.374 14.918 -12.366 1.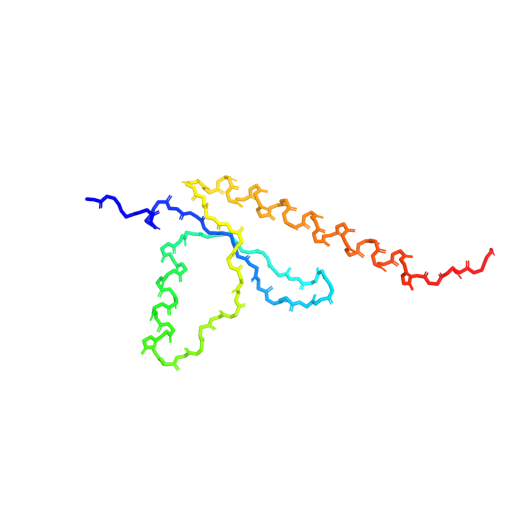00 62.16 84 ARG A CA 1
ATOM 656 C C . ARG A 1 84 ? 26.899 14.866 -12.442 1.00 62.16 84 ARG A C 1
ATOM 658 O O . ARG A 1 84 ? 27.583 14.796 -11.424 1.00 62.16 84 ARG A O 1
ATOM 665 N N . ARG A 1 85 ? 27.439 14.878 -13.667 1.00 59.00 85 ARG A N 1
ATOM 666 C CA . ARG A 1 85 ? 28.863 15.166 -13.873 1.00 59.00 85 ARG A CA 1
ATOM 667 C C . ARG A 1 85 ? 29.159 16.512 -13.206 1.00 59.00 85 ARG A C 1
ATOM 669 O O . ARG A 1 85 ? 28.314 17.401 -13.324 1.00 59.00 85 ARG A O 1
ATOM 676 N N . PRO A 1 86 ? 30.310 16.679 -12.533 1.00 58.22 86 PRO A N 1
ATOM 677 C CA . PRO A 1 86 ? 30.776 18.017 -12.223 1.00 58.22 86 PRO A CA 1
ATOM 678 C C . PRO A 1 86 ? 30.911 18.719 -13.574 1.00 58.22 86 PRO A C 1
ATOM 680 O O . PRO A 1 86 ? 31.741 18.328 -14.394 1.00 58.22 86 PRO A O 1
ATOM 683 N N . GLU A 1 87 ? 30.009 19.652 -13.868 1.00 58.06 87 GLU A N 1
ATOM 684 C CA . GLU A 1 87 ? 30.319 20.660 -14.868 1.00 58.06 87 GLU A CA 1
ATOM 685 C C . GLU A 1 87 ? 31.547 21.380 -14.312 1.00 58.06 87 GLU A C 1
ATOM 687 O O . GLU A 1 87 ? 31.541 21.836 -13.167 1.00 58.06 87 GLU A O 1
ATOM 692 N N . GLU A 1 88 ? 32.637 21.270 -15.067 1.00 53.34 88 GLU A N 1
ATOM 693 C C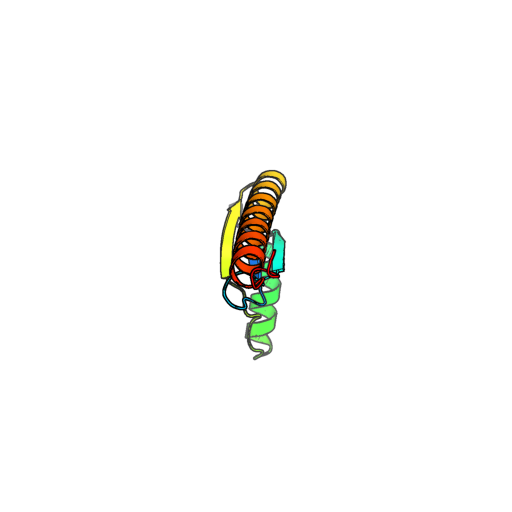A . GLU A 1 88 ? 33.931 21.877 -14.793 1.00 53.34 88 GLU A CA 1
ATOM 694 C C . GLU A 1 88 ? 33.735 23.370 -14.487 1.00 53.34 88 GLU A C 1
ATOM 696 O O . GLU A 1 88 ? 33.090 24.056 -15.275 1.00 53.34 88 GLU A O 1
ATOM 701 N N . ASP A 1 89 ? 34.266 23.792 -13.332 1.00 45.03 89 ASP A N 1
ATOM 702 C CA . ASP A 1 89 ? 34.659 25.149 -12.903 1.00 45.03 89 ASP A CA 1
ATOM 703 C C . ASP A 1 89 ? 33.882 26.381 -13.422 1.00 45.03 89 ASP A C 1
ATOM 705 O O . ASP A 1 89 ? 34.000 26.753 -14.613 1.00 45.03 89 ASP A O 1
#

Foldseek 3Di:
DDDLQQQKKWWKWAPDDPDQDIDIDIDRSVVLVVQQVVCVVVVHDRGDIGTDDMGNDSVVSVVVSVVSNVVSVVVVVVVVVVPPDPPDD

Secondary structure (DSSP, 8-state):
---TTTS-EEEEEEEEETTTEEEEEEEEHHHHHHHHHHHHHTTPPPP-EEEEEEESSHHHHHHHHHHHHHHHHHHHHHHHHHHS-----

Organism: NCBI:txid151783

Radius of gyration: 17.41 Å; Cα contacts (8 Å, |Δi|>4): 116; chains: 1; bounding box: 51×42×30 Å

pLDDT: mean 85.85, std 13.52, range [43.41, 98.06]

Solvent-accessible surface area (backbone atoms only — not comparable to full-atom values): 5098 Å² total; per-residue (Å²): 130,86,56,74,44,79,62,19,17,30,22,32,36,29,73,78,40,89,94,49,45,60,49,78,48,71,46,50,32,44,60,55,50,50,54,43,52,49,27,55,74,72,71,42,82,61,83,74,61,47,80,78,47,80,26,76,38,64,66,62,24,48,52,51,47,50,51,53,51,50,55,29,50,56,51,45,53,52,50,53,62,72,66,52,70,81,76,79,130

Mean predicted aligned error: 7.31 Å

Sequence (89 aa):
MSNLLDDSWVVAISDYQSPSRFAVSVEPSFDMLQRNLAALSDGLAPPHYTVVGLFETEEAARDWGRHIQTMRNGRADIQDLLTRRPEED

Nearest PDB structures (foldseek):
  8gzh-assembly1_Z  TM=4.431E-01  e=1.964E-01  Synechocystis sp. PCC 6803
  8urw-assembly1_Z  TM=3.903E-01  e=2.091E-01  Synechococcus elongatus
  8syi-assembly1_Z  TM=4.379E-01  e=4.443E-01  Synechococcus elongatus
  9erv-assembly1_A  TM=3.651E-01  e=3.528E+00  Salmonella
  8sy6-assembly1_J  TM=4.096E-01  e=4.830E+00  Escherichia coli